Protein AF-K1T7U2-F1 (afdb_monomer)

Radius of gyration: 18.73 Å; Cα contacts (8 Å, |Δi|>4): 74; chains: 1; bounding box: 38×40×49 Å

Solvent-accessible surface area (backbone atoms only — not comparable to full-atom values): 6607 Å² total; per-residue (Å²): 108,52,70,60,48,52,64,72,44,53,91,73,61,88,65,86,86,64,86,100,55,62,64,72,92,68,38,46,53,48,78,77,46,94,26,55,101,38,65,64,50,59,64,57,49,43,24,47,50,32,35,58,48,45,54,30,66,77,68,37,82,81,36,63,68,60,53,51,42,42,39,70,35,50,71,73,44,75,85,80,58,62,68,66,64,29,44,27,71,54,68,73,46,79,77,46,59,64,42,30,28,51,75,70,73,64,55,86,127

Nearest PDB structures (foldseek):
  5l44-assembly2_B  TM=8.988E-01  e=4.218E-05  Astrosporangium hypotensionis K-26
  5lv0-assembly2_B  TM=8.980E-01  e=2.033E-04  Homo sapiens
  5luz-assembly2_B  TM=9.002E-01  e=2.150E-04  Homo sapiens
  8vjy-assembly2_C  TM=9.105E-01  e=2.692E-04  Homo sapiens
  2o3e-assembly1_A  TM=8.579E-01  e=4.721E-04  Rattus norvegicus

InterPro domains:
  IPR001567 Peptidase M3A/M3B catalytic domain [PF01432] (11-105)
  IPR024077 Neurolysin/Thimet oligopeptidase, domain 2 [G3DSA:1.10.1370.10] (1-109)
  IPR045090 Peptidase M3A/M3B [PTHR43660] (2-108)

pLDDT: mean 95.25, std 5.0, range [56.72, 98.69]

Organism: NCBI:txid408170

Mean predicted aligned error: 3.68 Å

Foldseek 3Di:
DVVVQCVVCVVPDPDDDDPPDDCVVVVCCQPVHDCVVNPCVVVVVLLLVLLLCVVCVVCPVPDPVLVVLCCVLPVVCPPVDDRQVSSCSSRVDGRDNQSVCVVVVNDDD

Secondary structure (DSSP, 8-state):
-HHHHHHHHGGG--SPPPTT--SGGG-HHHHTSS-TTTTTHHHHHHHHHHHHHHHHHHH-TT-HHHHHHHIIIIITTTTSS-HHHHHHHHHSS---THHHHHHTT-S--

Sequence (109 aa):
VELFEREAMAPTQVLPVVEGTAMSPAFGHIFAGGYAAGYYGYKWAEVLEADAFSLFKEKGIFNREVATSFRDNILSKGGTEDPMELYVRFRGHKPEPEALLRKLGLEKR

Structure (mmCIF, N/CA/C/O backbone):
data_AF-K1T7U2-F1
#
_entry.id   AF-K1T7U2-F1
#
loop_
_atom_site.group_PDB
_atom_site.id
_atom_site.type_symbol
_atom_site.label_atom_id
_atom_site.label_alt_id
_atom_site.label_comp_id
_atom_site.label_asym_id
_atom_site.label_entity_id
_atom_site.label_seq_id
_atom_site.pdbx_PDB_ins_code
_atom_site.Cartn_x
_atom_site.Cartn_y
_atom_site.Cartn_z
_atom_site.occupancy
_atom_site.B_iso_or_equiv
_atom_site.auth_seq_id
_atom_site.auth_comp_id
_atom_site.auth_asym_id
_atom_site.auth_atom_id
_atom_site.pdbx_PDB_model_num
ATOM 1 N N . VAL A 1 1 ? 15.708 -1.498 -26.896 1.00 84.69 1 VAL A N 1
ATOM 2 C CA . VAL A 1 1 ? 14.920 -1.361 -25.648 1.00 84.69 1 VAL A CA 1
ATOM 3 C C . VAL A 1 1 ? 14.302 -2.694 -25.264 1.00 84.69 1 VAL A C 1
ATOM 5 O O . VAL A 1 1 ? 14.607 -3.162 -24.182 1.00 84.69 1 VAL A O 1
ATOM 8 N N . GLU A 1 2 ? 13.552 -3.347 -26.158 1.00 90.81 2 GLU A N 1
ATOM 9 C CA . GLU A 1 2 ? 12.907 -4.652 -25.904 1.00 90.81 2 GLU A CA 1
ATOM 10 C C . GLU A 1 2 ? 13.856 -5.740 -25.375 1.00 90.81 2 GLU A C 1
ATOM 12 O O . GLU A 1 2 ? 13.564 -6.350 -24.352 1.00 90.81 2 GLU A O 1
ATOM 17 N N . LEU A 1 3 ? 15.019 -5.945 -26.013 1.00 91.19 3 LEU A N 1
ATOM 18 C CA . LEU A 1 3 ? 16.001 -6.941 -25.554 1.00 91.19 3 LEU A CA 1
ATOM 19 C C . LEU A 1 3 ? 16.472 -6.669 -24.116 1.00 91.19 3 LEU A C 1
ATOM 21 O O . LEU A 1 3 ? 16.443 -7.561 -23.276 1.00 91.19 3 LEU A O 1
ATOM 25 N N . PHE A 1 4 ? 16.844 -5.420 -23.831 1.00 92.88 4 PHE A N 1
ATOM 26 C CA . PHE A 1 4 ? 17.292 -5.004 -22.502 1.00 92.88 4 PHE A CA 1
ATOM 27 C C . PHE A 1 4 ? 16.191 -5.174 -21.445 1.00 92.88 4 PHE A C 1
ATOM 29 O O . PHE A 1 4 ? 16.455 -5.684 -20.362 1.00 92.88 4 PHE A O 1
ATOM 36 N N . GLU A 1 5 ? 14.953 -4.774 -21.752 1.00 93.25 5 GLU A N 1
ATOM 37 C CA . GLU A 1 5 ? 13.816 -4.956 -20.842 1.00 93.25 5 GLU A CA 1
ATOM 38 C C . GLU A 1 5 ? 13.563 -6.436 -20.551 1.00 93.25 5 GLU A C 1
ATOM 40 O O . GLU A 1 5 ? 13.396 -6.811 -19.392 1.00 93.25 5 GLU A O 1
ATOM 45 N N . ARG A 1 6 ? 13.585 -7.281 -21.589 1.00 92.06 6 ARG A N 1
ATOM 46 C CA . ARG A 1 6 ? 13.394 -8.727 -21.451 1.00 92.06 6 ARG A CA 1
ATOM 47 C C . ARG A 1 6 ? 14.439 -9.335 -20.520 1.00 92.06 6 ARG A C 1
ATOM 49 O O . ARG A 1 6 ? 14.082 -10.124 -19.651 1.00 92.06 6 ARG A O 1
ATOM 56 N N . GLU A 1 7 ? 15.706 -8.961 -20.680 1.00 94.06 7 GLU A N 1
ATOM 57 C CA . GLU A 1 7 ? 16.790 -9.424 -19.809 1.00 94.06 7 GLU A CA 1
ATOM 58 C C . GLU A 1 7 ? 16.623 -8.917 -18.370 1.00 94.06 7 GLU A C 1
ATOM 60 O O . GLU A 1 7 ? 16.734 -9.697 -17.424 1.00 94.06 7 GLU A O 1
ATOM 65 N N . ALA A 1 8 ? 16.294 -7.635 -18.192 1.00 93.56 8 ALA A N 1
ATOM 66 C CA . ALA A 1 8 ? 16.141 -7.022 -16.875 1.00 93.56 8 ALA A CA 1
ATOM 67 C C . ALA A 1 8 ? 14.932 -7.561 -16.087 1.00 93.56 8 ALA A C 1
ATOM 69 O O . ALA A 1 8 ? 15.006 -7.703 -14.867 1.00 93.56 8 ALA A O 1
ATOM 70 N N . MET A 1 9 ? 13.821 -7.865 -16.766 1.00 93.50 9 MET A N 1
ATOM 71 C CA . MET A 1 9 ? 12.586 -8.360 -16.144 1.00 93.50 9 MET A CA 1
ATOM 72 C C . MET A 1 9 ? 12.547 -9.885 -15.982 1.00 93.50 9 MET A C 1
ATOM 74 O O . MET A 1 9 ? 11.701 -10.391 -15.245 1.00 93.50 9 MET A O 1
ATOM 78 N N . ALA A 1 10 ? 13.461 -10.628 -16.618 1.00 94.31 10 ALA A N 1
ATOM 79 C CA . ALA A 1 10 ? 13.473 -12.093 -16.603 1.00 94.31 10 ALA A CA 1
ATOM 80 C C . ALA A 1 10 ? 13.334 -12.732 -15.201 1.00 94.31 10 ALA A C 1
ATOM 82 O O . ALA A 1 10 ? 12.572 -13.694 -15.083 1.00 94.31 10 ALA A O 1
ATOM 83 N N . PRO A 1 11 ? 13.972 -12.224 -14.124 1.00 96.38 11 PRO A N 1
ATOM 84 C CA . PRO A 1 11 ? 13.857 -12.830 -12.793 1.00 96.38 11 PRO A CA 1
ATOM 85 C C . PRO A 1 11 ? 12.455 -12.766 -12.170 1.00 96.38 11 PRO 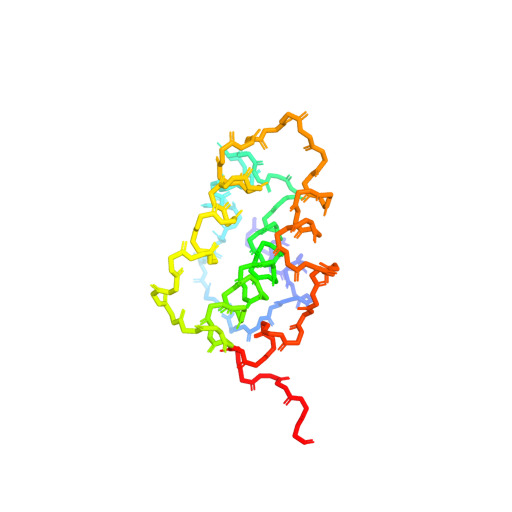A C 1
ATOM 87 O O . PRO A 1 11 ? 12.162 -13.525 -11.249 1.00 96.38 11 PRO A O 1
ATOM 90 N N . THR A 1 12 ? 11.599 -11.849 -12.627 1.00 95.12 12 THR A N 1
ATOM 91 C CA . THR A 1 12 ? 10.259 -11.601 -12.065 1.00 95.12 12 THR A CA 1
ATOM 92 C C . THR A 1 12 ? 9.144 -11.763 -13.098 1.00 95.12 12 THR A C 1
ATOM 94 O O . THR A 1 12 ? 7.988 -11.437 -12.824 1.00 95.12 12 THR A O 1
ATOM 97 N N . GLN A 1 13 ? 9.465 -12.299 -14.276 1.00 93.81 13 GLN A N 1
ATOM 98 C CA . GLN A 1 13 ? 8.507 -12.525 -15.347 1.00 93.81 13 GLN A CA 1
ATOM 99 C C . GLN A 1 13 ? 7.567 -13.686 -14.995 1.00 93.81 13 GLN A C 1
ATOM 101 O O . GLN A 1 13 ? 7.974 -14.844 -14.942 1.00 93.81 13 GLN A O 1
ATOM 106 N N . VAL A 1 14 ? 6.286 -13.377 -14.774 1.00 94.50 14 VAL A N 1
ATOM 107 C CA . VAL A 1 14 ? 5.269 -14.378 -14.386 1.00 94.50 14 VAL A CA 1
ATOM 108 C C . VAL A 1 14 ? 4.465 -14.894 -15.588 1.00 94.50 14 VAL A C 1
ATOM 110 O O . VAL A 1 14 ? 3.935 -16.000 -15.553 1.00 94.50 14 VAL A O 1
ATOM 113 N N . LEU A 1 15 ? 4.370 -14.106 -16.664 1.00 94.12 15 LEU A N 1
ATOM 114 C CA . LEU A 1 15 ? 3.599 -14.417 -17.876 1.00 94.12 15 LEU A CA 1
ATOM 115 C C . LEU A 1 15 ? 4.500 -14.406 -19.122 1.00 94.12 15 LEU A C 1
ATOM 117 O O . LEU A 1 15 ? 5.566 -13.800 -19.086 1.00 94.12 15 LEU A O 1
ATOM 121 N N . PRO A 1 16 ? 4.111 -15.027 -20.248 1.00 92.62 16 PRO A N 1
ATOM 122 C CA . PRO A 1 16 ? 4.874 -14.925 -21.492 1.00 92.62 16 PRO A CA 1
ATOM 123 C C . PRO A 1 16 ? 5.033 -13.474 -21.972 1.00 92.62 16 PRO A C 1
ATOM 125 O O . PRO A 1 16 ? 4.131 -12.654 -21.805 1.00 92.62 16 PRO A O 1
ATOM 128 N N . VAL A 1 17 ? 6.176 -13.163 -22.590 1.00 91.00 17 VAL A N 1
ATOM 129 C CA . VAL A 1 17 ? 6.409 -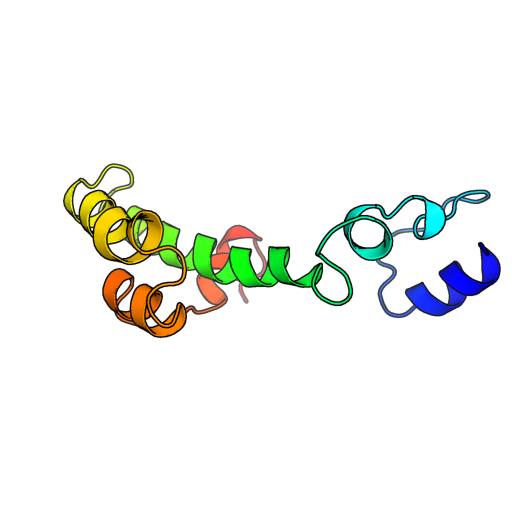11.863 -23.240 1.00 91.00 17 VAL A CA 1
ATOM 130 C C . VAL A 1 17 ? 5.655 -11.820 -24.569 1.00 91.00 17 VAL A C 1
ATOM 132 O O . VAL A 1 17 ? 5.688 -12.784 -25.332 1.00 91.00 17 VAL A O 1
ATOM 135 N N . VAL A 1 18 ? 5.000 -10.695 -24.860 1.00 92.06 18 VAL A N 1
ATOM 136 C CA . VAL A 1 18 ? 4.367 -10.442 -26.161 1.00 92.06 18 VAL A CA 1
ATOM 137 C C . VAL A 1 18 ? 5.382 -9.753 -27.072 1.00 92.06 18 VAL A C 1
ATOM 139 O O . VAL A 1 18 ? 5.925 -8.705 -26.724 1.00 92.06 18 VAL A O 1
ATOM 142 N N . GLU A 1 19 ? 5.665 -10.350 -28.228 1.00 91.94 19 GLU A N 1
ATOM 143 C CA . GLU A 1 19 ? 6.635 -9.807 -29.187 1.00 91.94 19 GLU A CA 1
ATOM 144 C C . GLU A 1 19 ? 6.226 -8.414 -29.697 1.00 91.94 19 GLU A C 1
ATOM 146 O O . GLU A 1 19 ? 5.042 -8.137 -29.899 1.00 91.94 19 GLU A O 1
ATOM 151 N N . GLY A 1 20 ? 7.212 -7.532 -29.895 1.00 91.38 20 GLY A N 1
ATOM 152 C CA . GLY A 1 20 ? 6.996 -6.141 -30.313 1.00 91.38 20 GLY A CA 1
ATOM 153 C C . GLY A 1 20 ? 6.417 -5.225 -29.227 1.00 91.38 20 GLY A C 1
ATOM 154 O O . GLY A 1 20 ? 5.906 -4.150 -29.543 1.00 91.38 20 GLY A O 1
ATOM 155 N N . THR A 1 21 ? 6.453 -5.644 -27.955 1.00 91.19 21 THR A N 1
ATOM 156 C CA . THR A 1 21 ? 6.026 -4.821 -26.814 1.00 91.19 21 THR A CA 1
ATOM 157 C C . THR A 1 21 ? 7.202 -4.468 -25.905 1.00 91.19 21 THR A C 1
ATOM 159 O O . THR A 1 21 ? 8.114 -5.268 -25.706 1.00 91.19 21 THR A O 1
ATOM 162 N N . ALA A 1 22 ? 7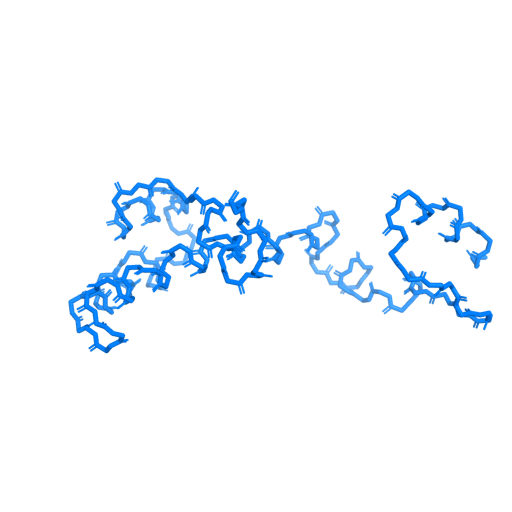.166 -3.256 -25.344 1.00 91.50 22 ALA A N 1
ATOM 163 C CA . ALA A 1 22 ? 8.067 -2.803 -24.289 1.00 91.50 22 ALA A CA 1
ATOM 164 C C . ALA A 1 22 ? 7.258 -2.013 -23.252 1.00 91.50 22 ALA A C 1
ATOM 166 O O . ALA A 1 22 ? 6.670 -0.977 -23.571 1.00 91.50 22 ALA A O 1
ATOM 167 N N . MET A 1 23 ? 7.209 -2.499 -22.016 1.00 91.81 23 MET A N 1
ATOM 168 C CA . MET A 1 23 ? 6.437 -1.906 -20.926 1.00 91.81 23 MET A CA 1
ATOM 169 C C . MET A 1 23 ? 7.116 -0.659 -20.349 1.00 91.81 23 MET A C 1
ATOM 171 O O . MET A 1 23 ? 6.440 0.320 -20.036 1.00 91.81 23 MET A O 1
ATOM 175 N N . SER A 1 24 ? 8.442 -0.670 -20.215 1.00 92.88 24 SER A N 1
ATOM 176 C CA . SER A 1 24 ? 9.220 0.379 -19.544 1.00 92.88 24 SER A CA 1
ATOM 177 C C . SER A 1 24 ? 8.993 1.761 -20.163 1.00 92.88 24 SER A C 1
ATOM 179 O O . SER A 1 24 ? 8.683 2.682 -19.409 1.00 92.88 24 SER A O 1
ATOM 181 N N . PRO A 1 25 ? 9.033 1.948 -21.501 1.00 93.38 25 PRO A N 1
ATOM 182 C CA . PRO A 1 25 ? 8.754 3.251 -22.114 1.00 93.38 25 PRO A CA 1
ATOM 183 C C . PRO A 1 25 ? 7.338 3.778 -21.842 1.00 93.38 25 PRO A C 1
ATOM 185 O O . PRO A 1 25 ? 7.117 4.985 -21.884 1.00 93.38 25 PRO A O 1
ATOM 188 N N . ALA A 1 26 ? 6.385 2.887 -21.555 1.00 93.62 26 ALA A N 1
ATOM 189 C CA . ALA A 1 26 ? 5.007 3.230 -21.221 1.00 93.62 26 ALA A CA 1
ATOM 190 C C . ALA A 1 26 ? 4.756 3.315 -19.702 1.00 93.62 26 ALA A C 1
ATOM 192 O O 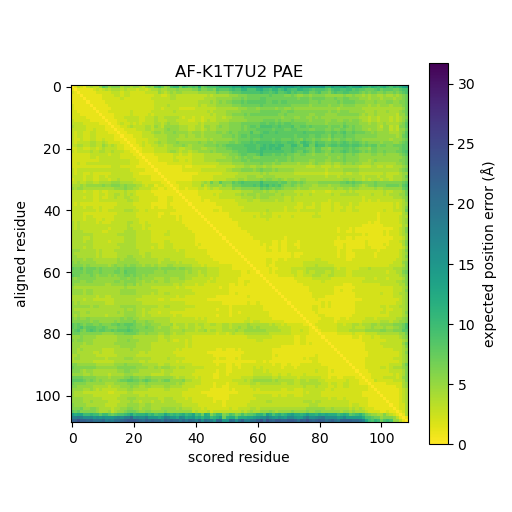. ALA A 1 26 ? 3.639 3.620 -19.275 1.00 93.62 26 ALA A O 1
ATOM 193 N N . PHE A 1 27 ? 5.763 3.059 -18.857 1.00 95.62 27 PHE A N 1
ATOM 194 C CA . PHE A 1 27 ? 5.565 2.936 -17.416 1.00 95.62 27 PHE A CA 1
ATOM 195 C C . PHE A 1 27 ? 5.580 4.294 -16.698 1.00 95.62 27 PHE A C 1
ATOM 197 O O . PHE A 1 27 ? 6.498 4.646 -15.954 1.00 95.62 27 PHE A O 1
ATOM 204 N N . GLY A 1 28 ? 4.508 5.065 -16.899 1.00 97.44 28 GLY A N 1
ATOM 205 C CA . GLY A 1 28 ? 4.392 6.441 -16.410 1.00 97.44 28 GLY A CA 1
ATOM 206 C C . GLY A 1 28 ? 4.574 6.604 -14.898 1.00 97.44 28 GLY A C 1
ATOM 207 O O . GLY A 1 28 ? 5.143 7.603 -14.475 1.00 97.44 28 GLY A O 1
ATOM 208 N N . HIS A 1 29 ? 4.178 5.621 -14.079 1.00 97.81 29 HIS A N 1
ATOM 209 C CA . HIS A 1 29 ? 4.307 5.699 -12.616 1.00 97.81 29 HIS A CA 1
ATOM 210 C C . HIS A 1 29 ? 5.747 5.969 -12.155 1.00 97.81 29 HIS A C 1
ATOM 212 O O . HIS A 1 29 ? 5.945 6.778 -11.247 1.00 97.81 29 HIS A O 1
ATOM 218 N N . ILE A 1 30 ? 6.735 5.310 -12.772 1.00 96.69 30 ILE A N 1
ATOM 219 C CA . ILE A 1 30 ? 8.138 5.385 -12.338 1.00 96.69 30 ILE A CA 1
ATOM 220 C C . ILE A 1 30 ? 8.977 6.376 -13.154 1.00 96.69 30 ILE A C 1
ATOM 222 O O . ILE A 1 30 ? 9.984 6.851 -12.644 1.00 96.69 30 ILE A O 1
ATOM 226 N N . PHE A 1 31 ? 8.575 6.696 -14.392 1.00 95.88 31 PHE A N 1
ATOM 227 C CA . PHE A 1 31 ? 9.341 7.591 -15.274 1.00 95.88 31 PHE A CA 1
ATOM 228 C C . PHE A 1 31 ? 8.783 9.015 -15.370 1.00 95.88 31 PHE A C 1
ATOM 230 O O . PHE A 1 31 ? 9.541 9.944 -15.631 1.00 95.88 31 PHE A O 1
ATOM 237 N N . ALA A 1 32 ? 7.479 9.202 -15.159 1.00 96.25 32 ALA A N 1
ATOM 238 C CA . ALA A 1 32 ? 6.809 10.505 -15.230 1.00 96.25 32 ALA A CA 1
ATOM 239 C C . ALA A 1 32 ? 5.963 10.818 -13.979 1.00 96.25 32 ALA A C 1
ATOM 241 O O . ALA A 1 32 ? 5.296 11.849 -13.919 1.00 96.25 32 ALA A O 1
ATOM 242 N N . GLY A 1 33 ? 5.971 9.922 -12.991 1.00 94.75 33 GLY A N 1
ATOM 243 C CA . GLY A 1 33 ? 5.226 10.030 -11.743 1.00 94.75 33 GLY A CA 1
ATOM 244 C C . GLY A 1 33 ? 6.141 10.005 -10.521 1.00 94.75 33 GLY A C 1
ATOM 245 O O . GLY A 1 33 ? 7.364 10.029 -10.624 1.00 94.75 33 GLY A O 1
ATOM 246 N N . GLY A 1 34 ? 5.531 9.942 -9.338 1.00 95.38 34 GLY A N 1
ATOM 247 C CA . GLY A 1 34 ? 6.239 9.943 -8.053 1.00 95.38 34 GLY A CA 1
ATOM 248 C C . GLY A 1 34 ? 6.646 8.564 -7.526 1.00 95.38 34 GLY A C 1
ATOM 249 O O . GLY A 1 34 ? 7.004 8.464 -6.359 1.00 95.38 34 GLY A O 1
ATOM 250 N N . TYR A 1 35 ? 6.557 7.497 -8.330 1.00 97.69 35 TYR A N 1
ATOM 251 C CA . TYR A 1 35 ? 6.756 6.115 -7.864 1.00 97.69 35 TYR A CA 1
ATOM 252 C C . TYR A 1 35 ? 8.095 5.508 -8.302 1.00 97.69 35 TYR A C 1
ATOM 254 O O . TYR A 1 35 ? 8.259 4.284 -8.257 1.00 97.69 35 TYR A O 1
ATOM 262 N N . ALA A 1 36 ? 9.063 6.324 -8.726 1.00 97.25 36 ALA A N 1
ATOM 263 C CA . ALA A 1 36 ? 10.424 5.859 -8.985 1.00 97.25 36 ALA A CA 1
ATOM 264 C C . ALA A 1 36 ? 10.980 5.152 -7.736 1.00 97.25 36 ALA A C 1
ATOM 266 O O . ALA A 1 36 ? 10.943 5.708 -6.642 1.00 97.25 36 ALA A O 1
ATOM 267 N N . ALA A 1 37 ? 11.422 3.898 -7.890 1.00 96.50 37 ALA A N 1
ATOM 268 C CA . ALA A 1 37 ? 11.795 3.015 -6.776 1.00 96.50 37 ALA A CA 1
ATOM 269 C C . ALA A 1 37 ? 10.718 2.870 -5.669 1.00 96.50 37 ALA A C 1
ATOM 271 O O . ALA A 1 37 ? 11.036 2.504 -4.545 1.00 96.50 37 ALA A O 1
ATOM 272 N N . GLY A 1 38 ? 9.443 3.121 -5.988 1.00 97.25 38 GLY A N 1
ATOM 273 C CA . GLY A 1 38 ? 8.330 3.157 -5.033 1.00 97.25 38 GLY A CA 1
ATOM 274 C C . GLY A 1 38 ? 7.068 2.427 -5.497 1.00 97.25 38 GLY A C 1
ATOM 275 O O . GLY A 1 38 ? 6.086 2.387 -4.763 1.00 97.25 38 GLY A O 1
ATOM 276 N N . TYR A 1 39 ? 7.063 1.809 -6.684 1.00 97.88 39 TYR A N 1
ATOM 277 C CA . TYR A 1 39 ? 5.887 1.083 -7.190 1.00 97.88 39 TYR A CA 1
ATOM 278 C C . TYR A 1 39 ? 5.493 -0.120 -6.311 1.00 97.88 39 TYR A C 1
ATOM 280 O O . TYR A 1 39 ? 4.322 -0.479 -6.227 1.00 97.88 39 TYR A O 1
ATOM 288 N N . TYR A 1 40 ? 6.442 -0.699 -5.566 1.00 96.69 40 TYR A N 1
ATOM 289 C CA . TYR A 1 40 ? 6.133 -1.716 -4.552 1.00 96.69 40 TYR A CA 1
ATOM 290 C C . TYR A 1 40 ? 5.236 -1.174 -3.423 1.00 96.69 40 TYR A C 1
ATOM 292 O O . TYR A 1 40 ? 4.588 -1.957 -2.728 1.00 96.69 40 TYR A O 1
ATOM 300 N N . GLY A 1 41 ? 5.164 0.154 -3.264 1.00 96.56 41 GLY A N 1
ATOM 301 C CA . GLY A 1 41 ? 4.336 0.845 -2.282 1.00 96.56 41 GLY A CA 1
ATOM 302 C C . GLY A 1 41 ? 2.859 0.464 -2.363 1.00 96.56 41 GLY A C 1
ATOM 303 O O . GLY A 1 41 ? 2.202 0.423 -1.330 1.00 96.56 41 GLY A O 1
ATOM 304 N N . TYR A 1 42 ? 2.355 0.074 -3.542 1.00 97.44 42 TYR A N 1
ATOM 305 C CA . TYR A 1 42 ? 1.001 -0.473 -3.676 1.00 97.44 42 TYR A CA 1
ATOM 306 C C . TYR A 1 42 ? 0.828 -1.780 -2.897 1.00 97.44 42 TYR A C 1
ATOM 308 O O . TYR A 1 42 ? -0.091 -1.898 -2.090 1.00 97.44 42 TYR A O 1
ATOM 316 N N . LYS A 1 43 ? 1.725 -2.754 -3.097 1.00 96.12 43 LYS A N 1
ATOM 317 C CA . LYS A 1 43 ? 1.660 -4.036 -2.379 1.00 96.12 43 LYS A CA 1
ATOM 318 C C . LYS A 1 43 ? 2.002 -3.897 -0.905 1.00 96.12 43 LYS A C 1
ATOM 320 O O . LYS A 1 43 ? 1.404 -4.585 -0.087 1.00 96.12 43 LYS A O 1
ATOM 325 N N . TRP A 1 44 ? 2.892 -2.970 -0.560 1.00 96.75 44 TRP A N 1
ATOM 326 C CA . TRP A 1 44 ? 3.155 -2.621 0.832 1.00 96.75 44 TRP A CA 1
ATOM 327 C C . TRP A 1 44 ? 1.901 -2.062 1.519 1.00 96.75 44 TRP A C 1
ATOM 329 O O . TRP A 1 44 ? 1.523 -2.535 2.585 1.00 96.75 44 TRP A O 1
ATOM 339 N N . ALA A 1 45 ? 1.214 -1.101 0.893 1.00 97.25 45 ALA A N 1
ATOM 340 C CA . ALA A 1 45 ? -0.018 -0.518 1.422 1.00 97.25 45 ALA A CA 1
ATOM 341 C C . ALA A 1 45 ? -1.171 -1.533 1.504 1.00 97.25 45 ALA A C 1
ATOM 343 O O . ALA A 1 45 ? -1.991 -1.446 2.415 1.00 97.25 45 ALA A O 1
ATOM 344 N N . GLU A 1 46 ? -1.220 -2.522 0.606 1.00 97.44 46 GLU A N 1
ATOM 345 C CA . GLU A 1 46 ? -2.242 -3.578 0.632 1.00 97.44 46 GLU A CA 1
ATOM 346 C C . GLU A 1 46 ? -2.141 -4.478 1.875 1.00 97.44 46 GLU A C 1
ATOM 348 O O . GLU A 1 46 ? -3.153 -5.003 2.334 1.00 97.44 46 GLU A O 1
ATOM 353 N N . VAL A 1 47 ? -0.950 -4.619 2.473 1.00 97.38 47 VAL A N 1
ATOM 354 C CA . VAL A 1 47 ? -0.797 -5.301 3.771 1.00 97.38 47 VAL A CA 1
ATOM 355 C C . VAL A 1 47 ? -1.555 -4.540 4.859 1.00 97.38 47 VAL A C 1
ATOM 357 O O . VAL A 1 47 ? -2.346 -5.132 5.591 1.00 97.38 47 VAL A O 1
ATOM 360 N N . LEU A 1 48 ? -1.351 -3.220 4.931 1.00 97.88 48 LEU A N 1
ATOM 361 C CA . LEU A 1 48 ? -2.011 -2.358 5.911 1.00 97.88 48 LEU A CA 1
ATOM 362 C C . LEU A 1 48 ? -3.522 -2.304 5.672 1.00 97.88 48 LEU A C 1
ATOM 364 O O . LEU A 1 48 ? -4.291 -2.325 6.624 1.00 97.88 48 LEU A O 1
ATOM 368 N N . GLU A 1 49 ? -3.965 -2.237 4.415 1.00 97.44 49 GLU A N 1
ATOM 369 C CA . GLU A 1 49 ? -5.391 -2.231 4.077 1.00 97.44 49 GLU A CA 1
ATOM 370 C C . GLU A 1 49 ? -6.078 -3.538 4.476 1.00 97.44 49 GLU A C 1
ATOM 372 O O . GLU A 1 49 ? -7.130 -3.496 5.118 1.00 97.44 49 GLU A O 1
ATOM 377 N N . ALA A 1 50 ? -5.492 -4.689 4.144 1.00 97.62 50 ALA A N 1
ATOM 378 C CA . ALA A 1 50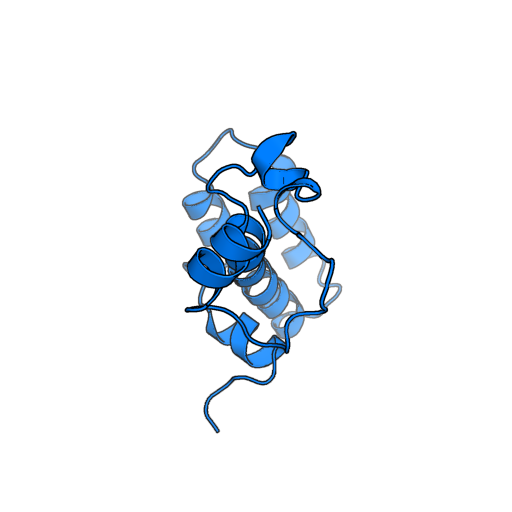 ? -6.093 -5.980 4.450 1.00 97.62 50 ALA A CA 1
ATOM 379 C C . ALA A 1 50 ? -6.187 -6.214 5.964 1.00 97.62 50 ALA A C 1
ATOM 381 O O . ALA A 1 50 ? -7.216 -6.690 6.455 1.00 97.62 50 ALA A O 1
ATOM 382 N N . ASP A 1 51 ? -5.139 -5.852 6.706 1.00 97.75 51 ASP A N 1
ATOM 383 C CA . ASP A 1 51 ? -5.123 -5.962 8.161 1.00 97.75 51 ASP A CA 1
ATOM 384 C C . ASP A 1 51 ? -6.059 -4.935 8.827 1.00 97.75 51 ASP A C 1
ATOM 386 O O . ASP A 1 51 ? -6.870 -5.311 9.674 1.00 97.75 51 ASP A O 1
ATOM 390 N N . ALA A 1 52 ? -6.090 -3.680 8.372 1.00 97.50 52 ALA A N 1
ATOM 391 C CA . ALA A 1 52 ? -7.055 -2.687 8.847 1.00 97.50 52 ALA A CA 1
ATOM 392 C C . ALA A 1 52 ? -8.507 -3.129 8.611 1.00 97.50 52 ALA A C 1
ATOM 394 O O . ALA A 1 52 ? -9.353 -3.012 9.501 1.00 97.50 52 ALA A O 1
ATOM 395 N N . PHE A 1 53 ? -8.808 -3.676 7.430 1.00 97.44 53 PHE A N 1
ATOM 396 C CA . PHE A 1 53 ? -10.143 -4.174 7.107 1.00 97.44 53 PHE A CA 1
ATOM 397 C C . PHE A 1 53 ? -10.513 -5.429 7.908 1.00 97.44 53 PHE A C 1
ATOM 399 O O . PHE A 1 53 ? -11.696 -5.676 8.157 1.00 97.44 53 PHE A O 1
ATOM 406 N N . SER A 1 54 ? -9.532 -6.213 8.365 1.00 96.38 54 SER A N 1
ATOM 407 C CA . SER A 1 54 ? -9.796 -7.369 9.225 1.00 96.38 54 SER A CA 1
ATOM 408 C C . SER A 1 54 ? -10.459 -6.967 10.549 1.00 96.38 54 SER A C 1
ATOM 410 O O . SER A 1 54 ? -11.422 -7.618 10.952 1.00 96.38 54 SER A O 1
ATOM 412 N N . LEU A 1 55 ? -10.092 -5.818 11.130 1.00 97.12 55 LEU A N 1
ATOM 413 C CA . LEU A 1 55 ? -10.752 -5.276 12.323 1.00 97.12 55 LEU A CA 1
ATOM 414 C C . LEU A 1 55 ? -12.239 -4.958 12.074 1.00 97.12 55 LEU A C 1
ATOM 416 O O . LEU A 1 55 ? -13.092 -5.223 12.924 1.00 97.12 55 LEU A O 1
ATOM 420 N N . PHE A 1 56 ? -12.579 -4.440 10.889 1.00 97.88 56 PHE A N 1
ATOM 421 C CA . PHE A 1 56 ? -13.977 -4.250 10.489 1.00 97.88 56 PHE A CA 1
ATOM 422 C C . PHE A 1 56 ? -14.708 -5.590 10.347 1.00 97.88 56 PHE A C 1
ATOM 424 O O . PHE A 1 56 ? -15.856 -5.703 10.763 1.00 97.88 56 PHE A O 1
ATOM 431 N N . LYS A 1 57 ? -14.067 -6.638 9.818 1.00 96.69 57 LYS A N 1
ATOM 432 C CA . LYS A 1 57 ? -14.681 -7.977 9.775 1.00 96.69 57 LYS A CA 1
ATOM 433 C C . LYS A 1 57 ? -14.924 -8.549 11.176 1.00 96.69 57 LYS A C 1
ATOM 435 O O . LYS A 1 57 ? -15.975 -9.139 11.400 1.00 96.69 57 LYS A O 1
ATOM 440 N N . GLU A 1 58 ? -13.995 -8.343 12.107 1.00 95.94 58 GLU A N 1
ATOM 441 C CA . GLU A 1 58 ? -14.092 -8.811 13.498 1.00 95.94 58 GLU A CA 1
ATOM 442 C C . GLU A 1 58 ? -15.206 -8.104 14.288 1.00 95.94 58 GLU A C 1
ATOM 444 O O . GLU A 1 58 ? -15.912 -8.733 15.074 1.00 95.94 58 GLU A O 1
ATOM 449 N N . LYS A 1 59 ? -15.364 -6.788 14.101 1.00 97.38 59 LYS A N 1
ATOM 450 C CA . LYS A 1 59 ? -16.279 -5.943 14.893 1.00 97.38 59 LYS A CA 1
ATOM 451 C C . LYS A 1 59 ? -17.604 -5.622 14.194 1.00 97.38 59 LYS A C 1
ATOM 453 O O . LYS A 1 59 ? -18.484 -5.016 14.810 1.0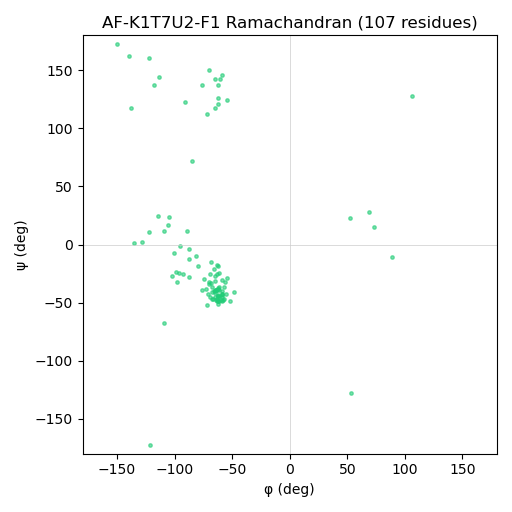0 97.38 59 LYS A O 1
ATOM 458 N N . GLY A 1 60 ? -17.739 -5.999 12.924 1.00 97.81 60 GLY A N 1
ATOM 459 C CA . GLY A 1 60 ? -18.853 -5.661 12.042 1.00 97.81 60 GLY A CA 1
ATOM 460 C C . GLY A 1 60 ? -18.459 -4.615 10.995 1.00 97.81 60 GLY A C 1
ATOM 461 O O . GLY A 1 60 ? -17.948 -3.544 11.320 1.00 97.81 60 GLY A O 1
ATOM 462 N N . ILE A 1 61 ? -18.729 -4.903 9.720 1.00 97.44 61 ILE A N 1
ATOM 463 C CA . ILE A 1 61 ? -18.215 -4.113 8.584 1.00 97.44 61 ILE A CA 1
ATOM 464 C C . ILE A 1 61 ? -18.713 -2.657 8.536 1.00 97.44 61 ILE A C 1
ATOM 466 O O . ILE A 1 61 ? -18.099 -1.821 7.885 1.00 97.44 61 ILE A O 1
ATOM 470 N N . PHE A 1 62 ? -19.793 -2.344 9.258 1.00 97.50 62 PHE A N 1
ATOM 471 C CA . PHE A 1 62 ? -20.342 -0.992 9.424 1.00 97.50 62 PHE A CA 1
ATOM 472 C C . PHE A 1 62 ? -20.235 -0.486 10.873 1.00 97.50 62 PHE A C 1
ATOM 474 O O . PHE A 1 62 ? -21.023 0.355 11.307 1.00 97.50 62 PHE A O 1
ATOM 481 N N . ASN A 1 63 ? -19.290 -1.015 11.655 1.00 98.38 63 ASN A N 1
ATOM 482 C CA . ASN A 1 63 ? -19.097 -0.618 13.043 1.00 98.38 63 ASN A CA 1
ATOM 483 C C . ASN A 1 63 ? -18.649 0.856 13.135 1.00 98.38 63 ASN A C 1
ATOM 485 O O . ASN A 1 63 ? -17.580 1.240 12.654 1.00 98.38 63 ASN A O 1
ATOM 489 N N . ARG A 1 64 ? -19.481 1.688 13.774 1.00 98.44 64 ARG A N 1
ATOM 490 C CA . ARG A 1 64 ? -19.260 3.137 13.888 1.00 98.44 64 ARG A CA 1
ATOM 491 C C . ARG A 1 64 ? -18.064 3.494 14.767 1.00 98.44 64 ARG A C 1
ATOM 493 O O . ARG A 1 64 ? -17.403 4.495 14.496 1.00 98.44 64 ARG A O 1
ATOM 500 N N . GLU A 1 65 ? -17.783 2.705 15.796 1.00 98.44 65 GLU A N 1
ATOM 501 C CA . GLU A 1 65 ? -16.635 2.917 16.684 1.00 98.44 65 GLU A CA 1
ATOM 502 C C . GLU A 1 65 ? -15.328 2.683 15.921 1.00 98.44 65 GLU A C 1
ATOM 504 O O . GLU A 1 65 ? -14.455 3.550 15.926 1.00 98.44 65 GLU A O 1
ATOM 509 N N . VAL A 1 66 ? -15.230 1.579 15.168 1.00 98.50 66 VAL A N 1
ATOM 510 C CA . VAL A 1 66 ? -14.059 1.287 14.322 1.00 98.50 66 VAL A CA 1
ATOM 511 C C . VAL A 1 66 ? -13.887 2.352 13.238 1.00 98.50 66 VAL A C 1
ATOM 513 O O . VAL A 1 66 ? -12.782 2.853 13.049 1.00 98.50 66 VAL A O 1
ATOM 516 N N . ALA A 1 67 ? -14.970 2.768 12.573 1.00 98.56 67 ALA A N 1
ATOM 517 C CA . ALA A 1 67 ? -14.917 3.838 11.574 1.00 98.56 67 ALA A CA 1
ATOM 518 C C . ALA A 1 67 ? -14.442 5.180 12.164 1.00 98.56 67 ALA A C 1
ATOM 520 O O . ALA A 1 67 ? -13.662 5.897 11.535 1.00 98.56 67 ALA A O 1
ATOM 521 N N . THR A 1 68 ? -14.886 5.508 13.382 1.00 98.69 68 THR A N 1
ATOM 522 C CA . THR A 1 68 ? -14.467 6.724 14.095 1.00 98.69 68 THR A CA 1
ATOM 523 C C . THR A 1 68 ? -12.983 6.646 14.448 1.00 98.69 68 THR A C 1
ATOM 525 O O . THR A 1 68 ? -12.235 7.561 14.116 1.00 98.69 68 THR A O 1
ATOM 528 N N . SER A 1 69 ? -12.531 5.513 14.997 1.00 98.38 69 SER A N 1
ATOM 529 C CA . SER A 1 69 ? -11.111 5.264 15.276 1.00 98.38 69 SER A CA 1
ATOM 530 C C . SER A 1 69 ? -10.243 5.352 14.015 1.00 98.38 69 SER A C 1
ATOM 532 O O . SER A 1 69 ? -9.180 5.970 14.043 1.00 98.38 69 SER A O 1
ATOM 534 N N . PHE A 1 70 ? -10.696 4.796 12.885 1.00 98.50 70 PHE A N 1
ATOM 535 C CA . PHE A 1 70 ? -9.968 4.862 11.615 1.00 98.50 70 PHE A CA 1
ATOM 536 C C . PHE A 1 70 ? -9.810 6.303 11.121 1.00 98.50 70 PHE A C 1
ATOM 538 O O . PHE A 1 70 ? -8.724 6.715 10.713 1.00 98.50 70 PHE A O 1
ATOM 545 N N . ARG A 1 71 ? -10.873 7.110 11.204 1.00 98.56 71 ARG A N 1
ATOM 546 C CA . ARG A 1 71 ? -10.808 8.534 10.858 1.00 98.56 71 ARG A CA 1
ATOM 547 C C . ARG A 1 71 ? -9.838 9.287 11.768 1.00 98.56 71 ARG A C 1
ATOM 549 O O . ARG A 1 71 ? -9.009 10.049 11.271 1.00 98.56 71 ARG A O 1
ATOM 556 N N . ASP A 1 72 ? -9.952 9.088 13.075 1.00 98.38 72 ASP A N 1
ATOM 557 C CA . ASP A 1 72 ? -9.248 9.892 14.076 1.00 98.38 72 ASP A CA 1
ATOM 558 C C . ASP A 1 72 ? -7.750 9.540 14.153 1.00 98.38 72 ASP A C 1
ATOM 560 O O . ASP A 1 72 ? -6.927 10.412 14.429 1.00 98.38 72 ASP A O 1
ATOM 564 N N . ASN A 1 73 ? -7.382 8.291 13.847 1.00 98.12 73 ASN A N 1
ATOM 565 C CA . ASN A 1 73 ? -5.989 7.839 13.867 1.00 98.12 73 ASN A CA 1
ATOM 566 C C . ASN A 1 73 ? -5.314 7.842 12.489 1.00 98.12 73 ASN A C 1
ATOM 568 O O . ASN A 1 73 ? -4.117 8.083 12.430 1.00 98.12 73 ASN A O 1
ATOM 572 N N . ILE A 1 74 ? -6.037 7.588 11.391 1.00 97.81 74 ILE A N 1
ATOM 573 C CA . ILE A 1 74 ? -5.435 7.436 10.054 1.00 97.81 74 ILE A CA 1
ATOM 574 C C . ILE A 1 74 ? -5.782 8.625 9.156 1.00 97.81 74 ILE A C 1
ATOM 576 O O . ILE A 1 74 ? -4.917 9.422 8.802 1.00 97.81 74 ILE A O 1
ATOM 580 N N . LEU A 1 75 ? -7.057 8.771 8.785 1.00 98.06 75 LEU A N 1
ATOM 581 C CA . LEU A 1 75 ? -7.446 9.663 7.683 1.00 98.06 75 LEU A CA 1
ATOM 582 C C . LEU A 1 75 ? -7.281 11.153 8.006 1.00 98.06 75 LEU A C 1
ATOM 584 O O . LEU A 1 75 ? -6.965 11.941 7.120 1.00 98.06 75 LEU A O 1
ATOM 588 N N . SER A 1 76 ? -7.507 11.552 9.259 1.00 98.06 76 SER A N 1
ATOM 589 C CA . SER A 1 76 ? -7.453 12.964 9.667 1.00 98.06 76 SER A CA 1
ATOM 590 C C . SER A 1 76 ? -6.040 13.489 9.932 1.00 98.06 76 SER A C 1
ATOM 592 O O . SER A 1 76 ? -5.864 14.693 10.105 1.00 98.06 76 SER A O 1
ATOM 594 N N . LYS A 1 77 ? -5.036 12.607 9.974 1.00 97.81 77 LYS A N 1
ATOM 595 C CA . LYS A 1 77 ? -3.680 12.934 10.435 1.00 97.81 77 LYS A CA 1
ATOM 596 C C . LYS A 1 77 ? -2.728 13.349 9.319 1.00 97.81 77 LYS A C 1
ATOM 598 O O . LYS A 1 77 ? -1.782 14.090 9.566 1.00 97.81 77 LYS A O 1
ATOM 603 N N . GLY A 1 78 ? -2.970 12.917 8.082 1.00 95.50 78 GLY A N 1
ATOM 604 C CA . GLY A 1 78 ? -2.044 13.187 6.981 1.00 95.50 78 GLY A CA 1
ATOM 605 C C . GLY A 1 78 ? -0.620 12.736 7.335 1.00 95.50 78 GLY A C 1
ATOM 606 O O . GLY A 1 78 ? -0.422 11.600 7.748 1.00 95.50 78 GLY A O 1
ATOM 607 N N . GLY A 1 79 ? 0.359 13.633 7.188 1.00 95.44 79 GLY A N 1
ATOM 608 C CA . GLY A 1 79 ? 1.768 13.380 7.521 1.00 95.44 79 GLY A CA 1
ATOM 609 C C . GLY A 1 79 ? 2.258 14.041 8.815 1.00 95.44 79 GLY A C 1
ATOM 610 O O . GLY A 1 79 ? 3.444 14.336 8.910 1.00 95.44 79 GLY A O 1
ATOM 611 N N . THR A 1 80 ? 1.377 14.366 9.770 1.00 96.75 80 THR A N 1
ATOM 612 C CA . THR A 1 80 ? 1.773 15.114 10.983 1.00 96.75 80 THR A CA 1
ATOM 613 C C . THR A 1 80 ? 2.442 14.263 12.065 1.00 96.75 80 THR A C 1
ATOM 615 O O . THR A 1 80 ? 3.053 14.815 12.973 1.00 96.75 80 THR A O 1
ATOM 618 N N . GLU A 1 81 ? 2.285 12.942 12.011 1.00 97.12 81 GLU A N 1
ATOM 619 C CA . GLU A 1 81 ? 2.789 11.972 12.992 1.00 97.12 81 GLU A CA 1
ATOM 620 C C . GLU A 1 81 ? 3.333 10.739 12.242 1.00 97.12 81 GLU A C 1
ATOM 622 O O . GLU A 1 81 ? 3.008 10.544 11.066 1.00 97.12 81 GLU A O 1
ATOM 627 N N . ASP A 1 82 ? 4.152 9.906 12.896 1.00 97.62 82 ASP A N 1
ATOM 628 C CA . ASP A 1 82 ? 4.710 8.705 12.262 1.00 97.62 82 ASP A CA 1
ATOM 629 C C . ASP A 1 82 ? 3.590 7.723 11.844 1.00 97.62 82 ASP A C 1
ATOM 631 O O . ASP A 1 82 ? 2.773 7.325 12.685 1.00 97.62 82 ASP A O 1
ATOM 635 N N . PRO A 1 83 ? 3.531 7.289 10.568 1.00 96.81 83 PRO A N 1
ATOM 636 C CA . PRO A 1 83 ? 2.454 6.427 10.086 1.00 96.81 83 PRO A CA 1
ATOM 637 C C . PRO A 1 83 ? 2.319 5.091 10.825 1.00 96.81 83 PRO A C 1
ATOM 639 O O . PRO A 1 83 ? 1.209 4.570 10.937 1.00 96.81 83 PRO A O 1
ATOM 642 N N . MET A 1 84 ? 3.414 4.519 11.335 1.00 97.00 84 MET A N 1
ATOM 643 C CA . MET A 1 84 ? 3.358 3.264 12.085 1.00 97.00 84 MET A CA 1
ATOM 644 C C . MET A 1 84 ? 2.742 3.484 13.469 1.00 97.00 84 MET A C 1
ATOM 646 O O . MET A 1 84 ? 1.942 2.665 13.915 1.00 97.00 84 MET A O 1
ATOM 650 N N . GLU A 1 85 ? 3.043 4.600 14.134 1.00 98.06 85 GLU A N 1
ATOM 651 C CA . GLU A 1 85 ? 2.398 4.966 15.403 1.00 98.06 85 GLU A CA 1
ATOM 652 C C . GLU A 1 85 ? 0.897 5.239 15.234 1.00 98.06 85 GLU A C 1
ATOM 654 O O . GLU A 1 85 ? 0.085 4.834 16.074 1.00 98.06 85 GLU A O 1
ATOM 659 N N . LEU A 1 86 ? 0.507 5.912 14.144 1.00 98.25 86 LEU A N 1
ATOM 660 C CA . LEU A 1 86 ? -0.899 6.090 13.765 1.00 98.25 86 LEU A CA 1
ATOM 661 C C . LEU A 1 86 ? -1.593 4.731 13.578 1.00 98.25 86 LEU A C 1
ATOM 663 O O . LEU A 1 86 ? -2.671 4.488 14.127 1.00 98.25 86 LEU A O 1
ATOM 667 N N . TYR A 1 87 ? -0.949 3.828 12.834 1.00 98.12 87 TYR A N 1
ATOM 668 C CA . TYR A 1 87 ? -1.484 2.503 12.541 1.00 98.12 87 TYR A CA 1
ATOM 669 C C . TYR A 1 87 ? -1.649 1.653 13.801 1.00 98.12 87 TYR A C 1
ATOM 671 O O . TYR A 1 87 ? -2.719 1.091 14.021 1.00 98.12 87 TYR A O 1
ATOM 679 N N . VAL A 1 88 ? -0.634 1.606 14.668 1.00 98.19 88 VAL A N 1
ATOM 680 C CA . VAL A 1 88 ? -0.690 0.848 15.926 1.00 98.19 88 VAL A CA 1
ATOM 681 C C . VAL A 1 88 ? -1.784 1.387 16.850 1.00 98.19 88 VAL A C 1
ATOM 683 O O . VAL A 1 88 ? -2.481 0.588 17.470 1.00 98.19 88 VAL A O 1
ATOM 686 N N . ARG A 1 89 ? -2.010 2.708 16.913 1.00 98.19 89 ARG A N 1
ATOM 687 C CA . ARG A 1 89 ? -3.134 3.274 17.684 1.00 98.19 89 ARG A CA 1
ATOM 688 C C . ARG A 1 89 ? -4.499 2.838 17.162 1.00 98.19 89 ARG A C 1
ATOM 690 O O . ARG A 1 89 ? -5.394 2.582 17.961 1.00 98.19 89 ARG A O 1
ATOM 697 N N . PHE A 1 90 ? -4.661 2.752 15.843 1.00 98.31 90 PHE A N 1
ATOM 698 C CA . PHE A 1 90 ? -5.898 2.271 15.232 1.00 98.31 90 PHE A CA 1
ATOM 699 C C . PHE A 1 90 ? -6.088 0.757 15.419 1.00 98.31 90 PHE A C 1
ATOM 701 O O . PHE A 1 90 ? -7.146 0.315 15.865 1.00 98.31 90 PHE A O 1
ATOM 708 N N . ARG A 1 91 ? -5.074 -0.036 15.055 1.00 97.56 91 ARG A N 1
ATOM 709 C CA . ARG A 1 91 ? -5.161 -1.497 14.921 1.00 97.56 91 ARG A CA 1
ATOM 710 C C . ARG A 1 91 ? -4.887 -2.252 16.223 1.00 97.56 91 ARG A C 1
ATOM 712 O O . ARG A 1 91 ? -5.382 -3.365 16.392 1.00 97.56 91 ARG A O 1
ATOM 719 N N . GLY A 1 92 ? -4.094 -1.665 17.118 1.00 97.56 92 GLY A N 1
ATOM 720 C CA . GLY A 1 92 ? -3.600 -2.269 18.359 1.00 97.56 92 GLY A CA 1
ATOM 721 C C . GLY A 1 92 ? -2.280 -3.036 18.214 1.00 97.56 92 GLY A C 1
ATOM 722 O O . GLY A 1 92 ? -1.671 -3.393 19.219 1.00 97.56 92 GLY A O 1
ATOM 723 N N . HIS A 1 93 ? -1.811 -3.275 16.989 1.00 97.31 93 HIS A N 1
ATOM 724 C CA . HIS A 1 93 ? -0.544 -3.944 16.690 1.00 97.31 93 HIS A CA 1
ATOM 725 C C . HIS A 1 93 ? 0.042 -3.442 15.363 1.00 97.31 93 HIS A C 1
ATOM 727 O O . HIS A 1 93 ? -0.582 -2.660 14.643 1.00 97.31 93 HIS A O 1
ATOM 733 N N . LYS A 1 94 ? 1.273 -3.865 15.058 1.00 97.12 94 LYS A N 1
ATOM 734 C CA . LYS A 1 94 ? 1.922 -3.600 13.764 1.00 97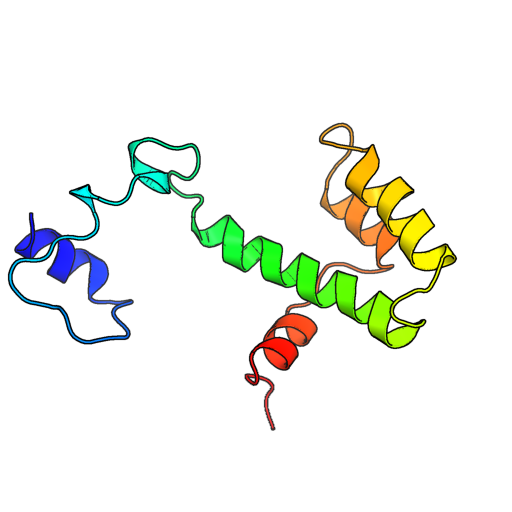.12 94 LYS A CA 1
ATOM 735 C C . LYS A 1 94 ? 1.234 -4.408 12.654 1.00 97.12 94 LYS A C 1
ATOM 737 O O . LYS A 1 94 ? 0.735 -5.487 12.957 1.00 97.12 94 LYS A O 1
ATOM 742 N N . PRO A 1 95 ? 1.218 -3.929 11.399 1.00 94.12 95 PRO A N 1
ATOM 743 C CA . PRO A 1 95 ? 0.546 -4.630 10.311 1.00 94.12 95 PRO A CA 1
ATOM 744 C C . PRO A 1 95 ? 1.178 -6.001 10.061 1.00 94.12 95 PRO A C 1
ATOM 746 O O . PRO A 1 95 ? 2.405 -6.124 10.021 1.00 94.12 95 PRO A O 1
ATOM 749 N N . GLU A 1 96 ? 0.333 -7.006 9.856 1.00 92.12 96 GLU A N 1
ATOM 750 C CA . GLU A 1 96 ? 0.747 -8.389 9.620 1.00 92.12 96 GLU A CA 1
ATOM 751 C C . GLU A 1 96 ? 0.279 -8.868 8.225 1.00 92.12 96 GLU A C 1
ATOM 753 O O . GLU A 1 96 ? -0.845 -8.565 7.805 1.00 92.12 96 GLU A O 1
ATOM 758 N N . PRO A 1 97 ? 1.118 -9.586 7.451 1.00 94.62 97 PRO A N 1
ATOM 759 C CA . PRO A 1 97 ? 0.794 -9.999 6.081 1.00 94.62 97 PRO A CA 1
ATOM 760 C C . PRO A 1 97 ? -0.328 -11.042 5.981 1.00 94.62 97 PRO A C 1
ATOM 762 O O . PRO A 1 97 ? -0.877 -11.256 4.902 1.00 94.62 97 PRO A O 1
ATOM 765 N N . GLU A 1 98 ? -0.692 -11.701 7.074 1.00 94.81 98 GLU A N 1
ATOM 766 C CA . GLU A 1 98 ? -1.620 -12.826 7.139 1.00 94.81 98 GLU A CA 1
ATOM 767 C C . GLU A 1 98 ? -3.002 -12.448 6.601 1.00 94.81 98 GLU A C 1
ATOM 769 O O . GLU 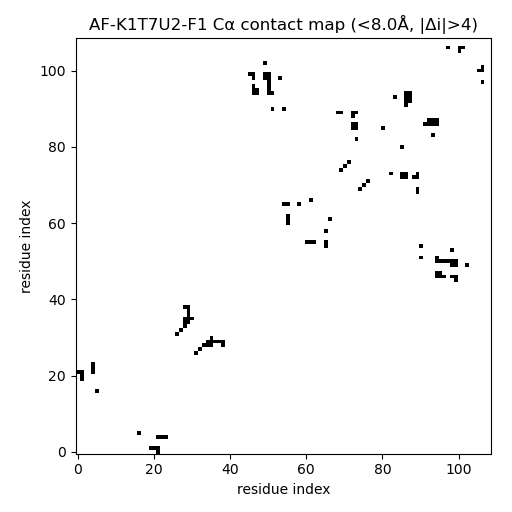A 1 98 ? -3.623 -13.228 5.877 1.00 94.81 98 GLU A O 1
ATOM 774 N N . ALA A 1 99 ? -3.482 -11.239 6.906 1.00 94.38 99 ALA A N 1
ATOM 775 C CA . ALA A 1 99 ? -4.756 -10.751 6.388 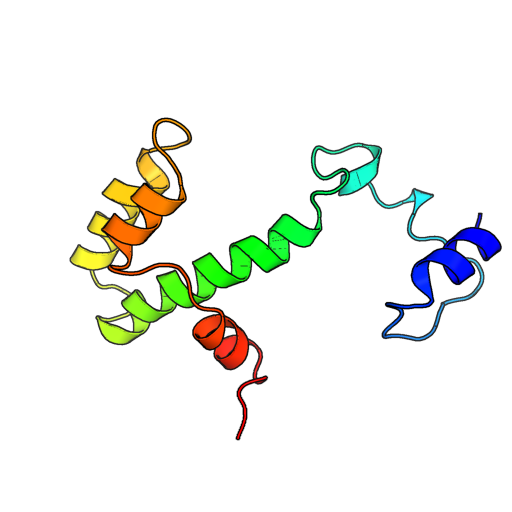1.00 94.38 99 ALA A CA 1
ATOM 776 C C . ALA A 1 99 ? -4.731 -10.603 4.856 1.00 94.38 99 ALA A C 1
ATOM 778 O O . ALA A 1 99 ? -5.702 -10.970 4.185 1.00 94.38 99 ALA A O 1
ATOM 779 N N . LEU A 1 100 ? -3.610 -10.129 4.299 1.00 96.50 100 LEU A N 1
ATOM 780 C CA . LEU A 1 100 ? -3.414 -10.025 2.855 1.00 96.50 100 LEU A CA 1
ATOM 781 C C . LEU A 1 100 ? -3.295 -11.409 2.210 1.00 96.50 100 LEU A C 1
ATOM 783 O O . LEU A 1 100 ? -3.943 -11.670 1.200 1.00 96.50 100 LEU A O 1
ATOM 787 N N . LEU A 1 101 ? -2.522 -12.320 2.803 1.00 96.31 101 LEU A N 1
ATOM 788 C CA . LEU A 1 101 ? -2.384 -13.688 2.300 1.00 96.31 101 LEU A CA 1
ATOM 789 C C . LEU A 1 101 ? -3.740 -14.399 2.246 1.00 96.31 101 LEU A C 1
ATOM 791 O O . LEU A 1 101 ? -4.065 -15.004 1.227 1.00 96.31 101 LEU A O 1
ATOM 795 N N . ARG A 1 102 ? -4.577 -14.246 3.280 1.00 94.44 102 ARG A N 1
ATOM 796 C CA . ARG A 1 102 ? -5.967 -14.731 3.270 1.00 94.44 102 ARG A CA 1
ATOM 797 C C . ARG A 1 102 ? -6.799 -14.103 2.160 1.00 94.44 102 ARG A C 1
ATOM 799 O O . ARG A 1 102 ? -7.473 -14.819 1.426 1.00 94.44 102 ARG A O 1
ATOM 806 N N . LYS A 1 103 ? -6.734 -12.776 2.007 1.00 93.94 103 LYS A N 1
ATOM 807 C CA . LYS A 1 103 ? -7.441 -12.036 0.946 1.00 93.94 103 LYS A CA 1
ATOM 808 C C . LYS A 1 103 ? -7.060 -12.535 -0.455 1.00 93.94 103 LYS A C 1
ATOM 810 O O . LYS A 1 103 ? -7.925 -12.596 -1.322 1.00 93.94 103 LYS A O 1
ATOM 815 N N . LEU A 1 104 ? -5.796 -12.907 -0.661 1.00 95.19 104 LEU A N 1
ATOM 816 C CA . LEU A 1 104 ? -5.273 -13.407 -1.936 1.00 95.19 104 LEU A CA 1
ATOM 817 C C . LEU A 1 104 ? -5.424 -14.928 -2.122 1.00 95.19 104 LEU A C 1
ATOM 819 O O . LEU A 1 104 ? -5.075 -15.438 -3.183 1.00 95.19 104 LEU A O 1
ATOM 823 N N . GLY A 1 105 ? -5.920 -15.662 -1.119 1.00 95.19 105 GLY A N 1
ATOM 824 C CA . GLY A 1 105 ? -6.007 -17.126 -1.165 1.00 95.19 105 GLY A CA 1
ATOM 825 C C . GLY A 1 105 ? -4.646 -17.833 -1.113 1.00 95.19 105 GLY A C 1
ATOM 826 O O . GLY A 1 105 ? -4.501 -18.928 -1.651 1.00 95.19 105 GLY A O 1
ATOM 827 N N . LEU A 1 106 ? -3.648 -17.200 -0.490 1.00 94.50 106 LEU A N 1
ATOM 828 C CA . LEU A 1 106 ? -2.256 -17.656 -0.389 1.00 94.50 106 LEU A CA 1
ATOM 829 C C . LEU A 1 106 ? -1.867 -18.106 1.030 1.00 94.50 106 LEU A C 1
ATOM 831 O O . LEU A 1 106 ? -0.682 -18.277 1.320 1.00 94.50 106 LEU A O 1
ATOM 835 N N . GLU A 1 107 ? -2.831 -18.262 1.939 1.00 87.56 107 GLU A N 1
ATOM 836 C CA . GLU A 1 107 ? -2.547 -18.801 3.270 1.00 87.56 107 GLU A CA 1
ATOM 837 C C . GLU A 1 107 ? -2.074 -20.261 3.181 1.00 87.56 107 GLU A C 1
ATOM 839 O O . GLU A 1 107 ? -2.546 -21.038 2.344 1.00 87.56 107 GLU A O 1
ATOM 844 N N . LYS A 1 108 ? -1.109 -20.638 4.031 1.00 72.69 108 LYS A N 1
ATOM 845 C CA . LYS A 1 108 ? -0.703 -22.042 4.148 1.00 72.69 108 LYS A CA 1
ATOM 846 C C . LYS A 1 108 ? -1.910 -22.841 4.639 1.00 72.69 108 LYS A C 1
ATOM 848 O O . LYS A 1 108 ? -2.444 -22.531 5.700 1.00 72.69 108 LYS A O 1
ATOM 853 N N . ARG A 1 109 ? -2.324 -23.825 3.841 1.00 56.72 109 ARG A N 1
ATOM 854 C CA . ARG A 1 109 ? -3.310 -24.835 4.241 1.00 56.72 109 ARG A CA 1
ATOM 855 C C . ARG A 1 109 ? -2.751 -25.743 5.326 1.00 56.72 109 ARG A C 1
ATOM 857 O O . ARG A 1 109 ? -1.524 -25.995 5.290 1.00 56.72 109 ARG A O 1
#